Protein AF-A0A3C7W448-F1 (afdb_monomer)

Nearest PDB structures (foldseek):
  1v4g-assembly1_C  TM=8.208E-01  e=2.158E-02  Escherichia coli
  2d33-assembly1_C  TM=8.220E-01  e=4.287E-02  Escherichia coli
  2d32-assembly1_C  TM=8.217E-01  e=4.857E-02  Escherichia coli
  1v4g-assembly1_B  TM=8.198E-01  e=8.003E-02  Escherichia coli
  2d32-assembly1_B  TM=8.314E-01  e=9.067E-02  Escherichia coli

Foldseek 3Di:
DDCVPDDPPLVVVVVVLVVQLVVLVVVCVVPVDSVSNVVSVLVNVCSVPVCSDPVNVLVVVCVVVVHDPVRSVVVVVVVVVVVVVVPDDDPVVVVVVVVVVVVVVVVVVVVVVPDPDPPVRVVVVVVVVVVVD

Sequence (133 aa):
AGAAGRRPLAALAGERLQGVARTAALLDAAHGDGSYRAAVAAQEAKVSDPAATPSARMLAEMARDGLPFYRFGLRYSEHWGQYFRERAPAESALAALEAESERSLAAQHELEAADSLDFASYLAAYYDQYAAL

Mean predicted aligned error: 6.76 Å

pLDDT: mean 93.83, std 9.31, range [43.72, 98.69]

Solvent-accessible surface area (backbone atoms only — not comparable to full-atom values): 7738 Å² total; per-residue (Å²): 141,72,79,86,82,74,72,60,65,52,60,58,50,48,60,52,48,56,56,50,46,56,54,19,51,55,50,22,72,75,69,68,74,48,59,46,47,52,56,47,52,62,50,50,49,29,56,79,35,61,64,70,30,70,69,44,43,50,52,50,50,30,63,74,69,73,44,56,70,69,58,54,50,49,53,52,52,52,50,52,53,48,57,50,69,78,49,74,70,57,68,71,57,50,55,50,51,53,54,47,53,55,50,51,54,52,52,48,52,53,51,67,71,64,59,87,62,58,72,68,61,48,52,50,56,58,54,55,70,58,73,80,113

Structure (mmCIF, N/CA/C/O backbone):
data_AF-A0A3C7W448-F1
#
_entry.id   AF-A0A3C7W448-F1
#
loop_
_atom_site.group_PDB
_atom_site.id
_atom_site.type_symbol
_atom_site.label_atom_id
_atom_site.label_alt_id
_atom_site.label_comp_id
_atom_site.label_asym_id
_atom_site.label_entity_id
_atom_site.label_seq_id
_atom_site.pdbx_PDB_ins_code
_atom_site.Cartn_x
_atom_site.Cartn_y
_atom_site.Cartn_z
_atom_site.occupancy
_atom_site.B_iso_or_equiv
_atom_site.auth_seq_id
_atom_site.auth_comp_id
_atom_site.auth_asym_id
_atom_site.auth_atom_id
_atom_site.pdbx_PDB_model_num
ATOM 1 N N . ALA A 1 1 ? -15.023 35.314 20.740 1.00 43.72 1 ALA A N 1
ATOM 2 C CA . ALA A 1 1 ? -14.864 34.752 19.383 1.00 43.72 1 ALA A CA 1
ATOM 3 C C . ALA A 1 1 ? -14.272 33.352 19.515 1.00 43.72 1 ALA A C 1
ATOM 5 O O . ALA A 1 1 ? -13.118 33.236 19.876 1.00 43.72 1 ALA A O 1
ATOM 6 N N . GLY A 1 2 ? -14.964 32.226 19.401 1.00 47.50 2 GLY A N 1
ATOM 7 C CA . GLY A 1 2 ? -16.291 31.884 18.901 1.00 47.50 2 GLY A CA 1
ATOM 8 C C . GLY A 1 2 ? -16.114 30.488 18.301 1.00 47.50 2 GLY A C 1
ATOM 9 O O . GLY A 1 2 ? -15.508 30.364 17.245 1.00 47.50 2 GLY A O 1
ATOM 10 N N . ALA A 1 3 ? -16.543 29.438 19.002 1.00 56.62 3 ALA A N 1
ATOM 11 C CA . ALA A 1 3 ? -16.309 28.023 18.687 1.00 56.62 3 ALA A CA 1
ATOM 12 C C . ALA A 1 3 ? -16.970 27.518 17.375 1.00 56.62 3 ALA A C 1
ATOM 14 O O . ALA A 1 3 ? -17.143 26.319 17.193 1.00 56.62 3 ALA A O 1
ATOM 15 N N . ALA A 1 4 ? -17.309 28.411 16.441 1.00 59.75 4 ALA A N 1
ATOM 16 C CA . ALA A 1 4 ? -18.087 28.143 15.231 1.00 59.75 4 ALA A CA 1
ATOM 17 C C . ALA A 1 4 ? -17.321 27.393 14.117 1.00 59.75 4 ALA A C 1
ATOM 19 O O . ALA A 1 4 ? -17.914 27.052 13.100 1.00 59.75 4 ALA A O 1
ATOM 20 N N . GLY A 1 5 ? -16.022 27.122 14.294 1.00 75.12 5 GLY A N 1
ATOM 21 C CA . GLY A 1 5 ? -15.188 26.423 13.302 1.00 75.12 5 GLY A CA 1
ATOM 22 C C . GLY A 1 5 ? -14.700 25.027 13.706 1.00 75.12 5 GLY A C 1
ATOM 23 O O . GLY A 1 5 ? -14.155 24.316 12.867 1.00 75.12 5 GLY A O 1
ATOM 24 N N . ARG A 1 6 ? -14.861 24.606 14.971 1.00 85.00 6 ARG A N 1
ATOM 25 C CA . ARG A 1 6 ? -14.369 23.297 15.438 1.00 85.00 6 ARG A CA 1
ATOM 26 C C . ARG A 1 6 ? -15.515 22.301 15.493 1.00 85.00 6 ARG A C 1
ATOM 28 O O . ARG A 1 6 ? -16.462 22.484 16.250 1.00 85.00 6 ARG A O 1
ATOM 35 N N . ARG A 1 7 ? -15.402 21.232 14.713 1.00 91.62 7 ARG A N 1
ATOM 36 C CA . ARG A 1 7 ? -16.353 20.117 14.701 1.00 91.62 7 ARG A CA 1
ATOM 37 C C . ARG A 1 7 ? -15.631 18.833 15.117 1.00 91.62 7 ARG A C 1
ATOM 39 O O . ARG A 1 7 ? -14.470 18.669 14.738 1.00 91.62 7 ARG A O 1
ATOM 46 N N . PRO A 1 8 ? -16.274 17.926 15.877 1.00 93.94 8 PRO A N 1
ATOM 47 C CA . PRO A 1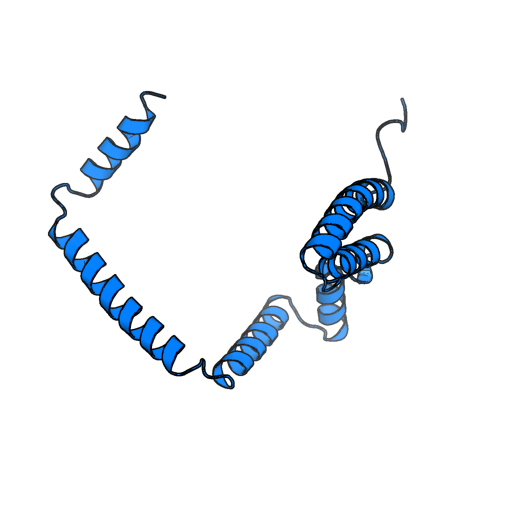 8 ? -15.680 16.632 16.194 1.00 93.94 8 PRO A CA 1
ATOM 48 C C . PRO A 1 8 ? -15.320 15.870 14.916 1.00 93.94 8 PRO A C 1
ATOM 50 O O . PRO A 1 8 ? -16.124 15.823 13.981 1.00 93.94 8 PRO A O 1
ATOM 53 N N . LEU A 1 9 ? -14.144 15.235 14.891 1.00 93.00 9 LEU A N 1
ATOM 54 C CA . LEU A 1 9 ? -13.697 14.428 13.749 1.00 93.00 9 LEU A CA 1
ATOM 55 C C . LEU A 1 9 ? -14.741 13.372 13.370 1.00 93.00 9 LEU A C 1
ATOM 57 O O . LEU A 1 9 ? -15.030 13.203 12.191 1.00 93.00 9 LEU A O 1
ATOM 61 N N . ALA A 1 10 ? -15.359 12.726 14.362 1.00 94.06 10 ALA A N 1
ATOM 62 C CA . ALA A 1 10 ? -16.387 11.717 14.133 1.00 94.06 10 ALA A CA 1
ATOM 63 C C . ALA A 1 10 ? -17.609 12.260 13.374 1.00 94.06 10 ALA A C 1
ATOM 65 O O . ALA A 1 10 ? -18.130 11.586 12.491 1.00 94.06 10 ALA A O 1
ATOM 66 N N . ALA A 1 11 ? -18.025 13.501 13.650 1.00 93.81 11 ALA A N 1
ATOM 67 C CA . ALA A 1 11 ? -19.136 14.132 12.940 1.00 93.81 11 ALA A CA 1
ATOM 68 C C . ALA A 1 11 ? -18.769 14.439 11.478 1.00 93.81 11 ALA A C 1
ATOM 70 O O . ALA A 1 11 ? -19.550 14.167 10.570 1.00 93.81 11 ALA A O 1
ATOM 71 N N . LEU A 1 12 ? -17.560 14.963 11.245 1.00 95.31 12 LEU A N 1
ATOM 72 C CA . LEU A 1 12 ? -17.052 15.231 9.896 1.00 95.31 12 LEU A CA 1
ATOM 73 C C . LEU A 1 12 ? -16.896 13.940 9.083 1.00 95.31 12 LEU A C 1
ATOM 75 O O . LEU A 1 12 ? -17.303 13.879 7.924 1.00 95.31 12 LEU A O 1
ATOM 79 N N . ALA A 1 13 ? -16.319 12.906 9.693 1.00 95.44 13 ALA A N 1
ATOM 80 C CA . ALA A 1 13 ? -16.120 11.610 9.064 1.00 95.44 13 ALA A CA 1
ATOM 81 C C . ALA A 1 13 ? -17.458 10.924 8.763 1.00 95.44 13 ALA A C 1
ATOM 83 O O . ALA A 1 13 ? -17.637 10.433 7.653 1.00 95.44 13 ALA A O 1
ATOM 84 N N . GLY A 1 14 ? -18.418 10.963 9.693 1.00 94.75 14 GLY A N 1
ATOM 85 C CA . GLY A 1 14 ? -19.761 10.415 9.495 1.00 94.75 14 GLY A CA 1
ATOM 86 C C . GLY A 1 14 ? -20.480 11.033 8.293 1.00 94.75 14 GLY A C 1
ATOM 87 O O . GLY A 1 14 ? -20.981 10.307 7.440 1.00 94.75 14 GLY A O 1
ATOM 88 N N . GLU A 1 15 ? -20.456 12.362 8.150 1.00 94.56 15 GLU A N 1
ATOM 89 C CA . GLU A 1 15 ? -21.038 13.043 6.980 1.00 94.56 15 GLU A CA 1
ATOM 90 C C . GLU A 1 15 ? -20.401 12.603 5.659 1.00 94.56 15 GLU A C 1
ATOM 92 O O . GLU A 1 15 ? -21.086 12.432 4.648 1.00 94.56 15 GLU A O 1
ATOM 97 N N . ARG A 1 16 ? -19.075 12.425 5.645 1.00 96.00 16 ARG A N 1
ATOM 98 C CA . ARG A 1 16 ? -18.359 11.962 4.451 1.00 96.00 16 ARG A CA 1
ATOM 99 C C . ARG A 1 16 ? -18.687 10.504 4.141 1.00 96.00 16 ARG A C 1
ATOM 101 O O . ARG A 1 16 ? -18.992 10.197 2.990 1.00 96.00 16 ARG A O 1
ATOM 108 N N . LEU A 1 17 ? -18.702 9.636 5.151 1.00 97.06 17 LEU A N 1
ATOM 109 C CA . LEU A 1 17 ? -19.017 8.215 5.001 1.00 97.06 17 LEU A CA 1
ATOM 110 C C . LEU A 1 17 ? -20.458 7.986 4.546 1.00 97.06 17 LEU A C 1
ATOM 112 O O . LEU A 1 17 ? -20.674 7.135 3.694 1.00 97.06 17 LEU A O 1
ATOM 116 N N . GLN A 1 18 ? -21.419 8.810 4.969 1.00 96.38 18 GLN A N 1
ATOM 117 C CA . GLN A 1 18 ? -22.782 8.777 4.423 1.00 96.38 18 GLN A CA 1
ATOM 118 C C . GLN A 1 18 ? -22.824 9.072 2.918 1.00 96.38 18 GLN A C 1
ATOM 120 O O . GLN A 1 18 ? -23.629 8.491 2.189 1.00 96.38 18 GLN A O 1
ATOM 125 N N . GLY A 1 19 ? -21.972 9.983 2.437 1.00 96.25 19 GLY A N 1
ATOM 126 C CA . GLY A 1 19 ? -21.802 10.233 1.007 1.00 96.25 19 GLY A CA 1
ATOM 127 C C . GLY A 1 19 ? -21.298 8.996 0.271 1.00 96.25 19 GLY A C 1
ATOM 128 O O . GLY A 1 19 ? -21.901 8.579 -0.716 1.00 96.25 19 GLY A O 1
ATOM 129 N N . VAL A 1 20 ? -20.244 8.375 0.803 1.00 97.50 20 VAL A N 1
ATOM 130 C CA . VAL A 1 20 ? -19.655 7.147 0.249 1.00 97.50 20 VAL A CA 1
ATOM 131 C C . VAL A 1 20 ? -20.645 5.977 0.299 1.00 97.50 20 VAL A C 1
ATOM 133 O O . VAL A 1 20 ? -20.746 5.234 -0.671 1.00 97.50 20 VAL A O 1
ATOM 136 N N . ALA A 1 21 ? -21.433 5.845 1.370 1.00 97.31 21 ALA A N 1
ATOM 137 C CA . ALA A 1 21 ? -22.431 4.791 1.547 1.00 97.31 21 ALA A CA 1
ATOM 138 C C . ALA A 1 21 ? -23.499 4.796 0.442 1.00 97.31 21 ALA A C 1
ATOM 140 O O . ALA A 1 21 ? -23.936 3.733 -0.000 1.00 97.31 21 ALA A O 1
ATOM 141 N N . ARG A 1 22 ? -23.898 5.982 -0.043 1.00 97.25 22 ARG A N 1
ATOM 142 C CA . ARG A 1 22 ? -24.830 6.094 -1.177 1.00 97.25 22 ARG A CA 1
ATOM 143 C C . ARG A 1 22 ? -24.216 5.551 -2.462 1.00 97.25 22 ARG A C 1
ATOM 145 O O . ARG A 1 22 ? -24.867 4.782 -3.159 1.00 97.25 22 ARG A O 1
ATOM 152 N N . THR A 1 23 ? -22.964 5.901 -2.747 1.00 96.62 23 THR A N 1
ATOM 153 C CA . THR A 1 23 ? -22.240 5.364 -3.907 1.00 96.62 23 THR A CA 1
ATOM 154 C C . THR A 1 23 ? -22.037 3.856 -3.781 1.00 96.62 23 THR A C 1
ATOM 156 O O . THR A 1 23 ? -22.272 3.130 -4.739 1.00 96.62 23 THR A O 1
ATOM 159 N N . ALA A 1 24 ? -21.680 3.370 -2.591 1.00 97.25 24 ALA A N 1
ATOM 160 C CA . ALA A 1 24 ? -21.523 1.946 -2.319 1.00 97.25 24 ALA A CA 1
ATOM 161 C C . ALA A 1 24 ? -22.815 1.160 -2.580 1.00 97.25 24 ALA A C 1
ATOM 163 O O . ALA A 1 24 ? -22.766 0.102 -3.193 1.00 97.25 24 ALA A O 1
ATOM 164 N N . ALA A 1 25 ? -23.977 1.699 -2.199 1.00 96.62 25 ALA A N 1
ATOM 165 C CA . ALA A 1 25 ? -25.262 1.069 -2.493 1.00 96.62 25 ALA A CA 1
ATOM 166 C C . ALA A 1 25 ? -25.553 0.971 -4.003 1.00 96.62 25 ALA A C 1
ATOM 168 O O . ALA A 1 25 ? -26.121 -0.024 -4.445 1.00 96.62 25 ALA A O 1
ATOM 169 N N . LEU A 1 26 ? -25.155 1.973 -4.795 1.00 96.81 26 LEU A N 1
ATOM 170 C CA . LEU A 1 26 ? -25.291 1.928 -6.256 1.00 96.81 26 LEU A CA 1
ATOM 171 C C . LEU A 1 26 ? -24.351 0.891 -6.884 1.00 96.81 26 LEU A C 1
ATOM 173 O O . LEU A 1 26 ? -24.756 0.175 -7.795 1.00 96.81 26 LEU 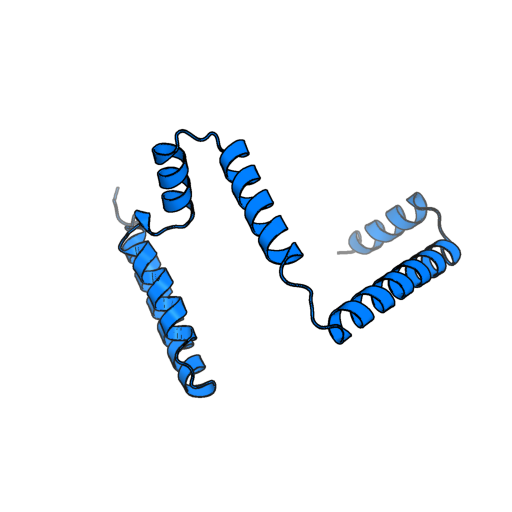A O 1
ATOM 177 N N . LEU A 1 27 ? -23.119 0.792 -6.382 1.00 96.75 27 LEU A N 1
ATOM 178 C CA . LEU A 1 27 ? -22.144 -0.199 -6.843 1.00 96.75 27 LEU A CA 1
ATOM 179 C C . LEU A 1 27 ? -22.581 -1.624 -6.487 1.00 96.75 27 LEU A C 1
ATOM 181 O O . LEU A 1 27 ? -22.524 -2.505 -7.338 1.00 96.75 27 LEU A O 1
ATOM 185 N N . ASP A 1 28 ? -23.110 -1.836 -5.282 1.00 96.81 28 ASP A N 1
ATOM 186 C CA . ASP A 1 28 ? -23.686 -3.125 -4.888 1.00 96.81 28 ASP A CA 1
ATOM 187 C C . ASP A 1 28 ? -24.914 -3.485 -5.732 1.00 96.81 28 ASP A C 1
ATOM 189 O O . ASP A 1 28 ? -25.090 -4.648 -6.082 1.00 96.81 28 ASP A O 1
ATOM 193 N N . ALA A 1 29 ? -25.749 -2.512 -6.111 1.00 95.75 29 ALA A N 1
ATOM 194 C CA . ALA A 1 29 ? -26.874 -2.763 -7.012 1.00 95.75 29 ALA A CA 1
ATOM 195 C C . ALA A 1 29 ? -26.420 -3.178 -8.425 1.00 95.75 29 ALA A C 1
ATOM 197 O O . ALA A 1 29 ? -27.132 -3.921 -9.096 1.00 95.75 29 ALA A O 1
ATOM 198 N N . ALA A 1 30 ? -25.247 -2.715 -8.870 1.00 95.12 30 ALA A N 1
ATOM 199 C CA . ALA A 1 30 ? -24.679 -3.060 -10.170 1.00 95.12 30 ALA A CA 1
ATOM 200 C C . ALA A 1 30 ? -23.899 -4.389 -10.161 1.00 95.12 30 ALA A C 1
ATOM 202 O O . ALA A 1 30 ? -23.947 -5.122 -11.146 1.00 95.12 30 ALA A O 1
ATOM 203 N N . HIS A 1 31 ? -23.173 -4.693 -9.079 1.00 94.69 31 HIS A N 1
ATOM 204 C CA . HIS A 1 31 ? -22.241 -5.831 -9.008 1.00 94.69 31 HIS A CA 1
ATOM 205 C C . HIS A 1 31 ? -22.744 -7.009 -8.150 1.00 94.69 31 HIS A C 1
ATOM 207 O O . HIS A 1 31 ? -22.288 -8.133 -8.337 1.00 94.69 31 HIS A O 1
ATOM 213 N N . GLY A 1 32 ? -23.713 -6.788 -7.258 1.00 84.31 32 GLY A N 1
ATOM 214 C CA . GLY A 1 32 ? -24.519 -7.838 -6.623 1.00 84.31 32 GLY A CA 1
ATOM 215 C C . GLY A 1 32 ? -23.929 -8.553 -5.401 1.00 84.31 32 GLY A C 1
ATOM 216 O O . GLY A 1 32 ? -24.604 -9.426 -4.860 1.00 84.31 32 GLY A O 1
ATOM 217 N N . ASP A 1 33 ? -22.722 -8.217 -4.935 1.00 86.88 33 ASP A N 1
ATOM 218 C CA . ASP A 1 33 ? -22.038 -8.965 -3.862 1.00 86.88 33 ASP A CA 1
ATOM 219 C C . ASP A 1 33 ? -22.068 -8.299 -2.471 1.00 86.88 33 ASP A C 1
ATOM 221 O O . ASP A 1 33 ? -21.653 -8.908 -1.483 1.00 86.88 33 ASP A O 1
ATOM 225 N N . GLY A 1 34 ? -22.580 -7.066 -2.357 1.00 94.06 34 GLY A N 1
ATOM 226 C CA . GLY A 1 34 ? -22.655 -6.339 -1.082 1.00 94.06 34 GLY A CA 1
ATOM 227 C C . GLY A 1 34 ? -21.295 -5.870 -0.543 1.00 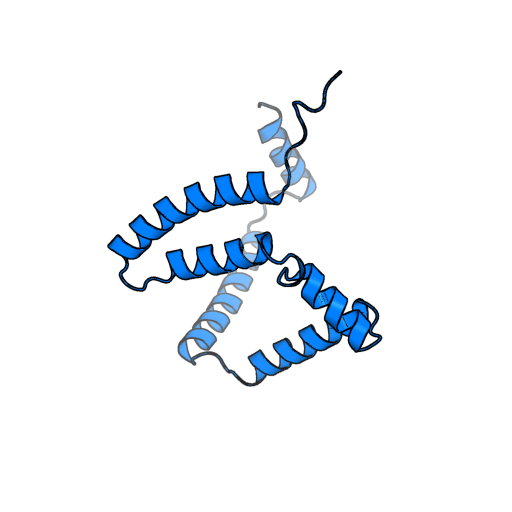94.06 34 GLY A C 1
ATOM 228 O O . GLY A 1 34 ? -21.217 -5.354 0.582 1.00 94.06 34 GLY A O 1
ATOM 229 N N . SER A 1 35 ? -20.213 -6.082 -1.300 1.00 96.88 35 SER A N 1
ATOM 230 C CA . SER A 1 35 ? -18.839 -5.839 -0.860 1.00 96.88 35 SER A CA 1
ATOM 231 C C . SER A 1 35 ? -18.570 -4.357 -0.614 1.00 96.88 35 SER A C 1
ATOM 233 O O . SER A 1 35 ? -17.830 -4.007 0.312 1.00 96.88 35 SER A O 1
ATOM 235 N N . TYR A 1 36 ? -19.222 -3.467 -1.366 1.00 97.19 36 TYR A N 1
ATOM 236 C CA . TYR A 1 36 ? -19.016 -2.031 -1.231 1.00 97.19 36 TYR A CA 1
ATOM 237 C C . TYR A 1 36 ? -19.617 -1.515 0.074 1.00 97.19 36 TYR A C 1
ATOM 239 O O . TYR A 1 36 ? -18.948 -0.791 0.818 1.00 97.19 36 TYR A O 1
ATOM 247 N N . ARG A 1 37 ? -20.849 -1.912 0.415 1.00 97.19 37 ARG A N 1
ATOM 248 C CA . ARG A 1 37 ? -21.450 -1.556 1.711 1.00 97.19 37 ARG A CA 1
ATOM 249 C C . ARG A 1 37 ? -20.688 -2.172 2.879 1.00 97.19 37 ARG A C 1
ATOM 251 O O . ARG A 1 37 ? -20.506 -1.493 3.889 1.00 97.19 37 ARG A O 1
ATOM 258 N N . ALA A 1 38 ? -20.197 -3.404 2.743 1.00 97.19 38 ALA A N 1
ATOM 259 C CA . ALA A 1 38 ? -19.360 -4.031 3.766 1.00 97.19 38 ALA A CA 1
ATOM 260 C C . ALA A 1 38 ? -18.056 -3.244 4.001 1.00 97.19 38 ALA A C 1
ATOM 262 O O . ALA A 1 38 ? -17.670 -2.998 5.147 1.00 97.19 38 ALA A O 1
ATOM 263 N N . ALA A 1 39 ? -17.410 -2.776 2.929 1.00 96.81 39 ALA A N 1
ATOM 264 C CA . ALA A 1 39 ? -16.205 -1.958 3.021 1.00 96.81 39 ALA A CA 1
ATOM 265 C C . ALA A 1 39 ? -16.457 -0.614 3.727 1.00 96.81 39 ALA A C 1
ATOM 267 O O . ALA A 1 39 ? -15.625 -0.191 4.538 1.00 96.81 39 ALA A O 1
ATOM 268 N N . VAL A 1 40 ? -17.600 0.036 3.461 1.00 97.62 40 VAL A N 1
ATOM 269 C CA . VAL A 1 40 ? -18.007 1.282 4.136 1.00 97.62 40 VAL A CA 1
ATOM 270 C C . VAL A 1 40 ? -18.273 1.045 5.620 1.00 97.62 40 VAL A C 1
ATOM 272 O O . VAL A 1 40 ? -17.717 1.767 6.447 1.00 97.62 40 VAL A O 1
ATOM 275 N N . ALA A 1 41 ? -19.021 -0.004 5.970 1.00 96.94 41 ALA A N 1
ATOM 276 C CA . ALA A 1 41 ? -19.299 -0.355 7.363 1.00 96.94 41 ALA A CA 1
ATOM 277 C C . ALA A 1 41 ? -18.005 -0.591 8.168 1.00 96.94 41 ALA A C 1
ATOM 279 O O . ALA A 1 41 ? -17.872 -0.136 9.305 1.00 96.94 41 ALA A O 1
ATOM 280 N N . ALA A 1 42 ? -16.998 -1.226 7.556 1.00 97.25 42 ALA A N 1
ATOM 281 C CA . ALA A 1 42 ? -15.688 -1.411 8.177 1.00 97.25 42 ALA A CA 1
ATOM 282 C C . ALA A 1 42 ? -14.934 -0.089 8.434 1.00 97.25 42 ALA A C 1
ATOM 284 O O . ALA A 1 42 ? -14.084 -0.037 9.325 1.00 97.25 42 ALA A O 1
ATOM 285 N N . GLN A 1 43 ? -15.211 0.979 7.675 1.00 97.25 43 GLN A N 1
ATOM 286 C CA . GLN A 1 43 ? -14.645 2.306 7.945 1.00 97.25 43 GLN A CA 1
ATOM 287 C C . GLN A 1 43 ? -15.449 3.064 9.001 1.00 97.25 43 GLN A C 1
ATOM 289 O O . GLN A 1 43 ? -14.851 3.703 9.864 1.00 97.25 43 GLN A O 1
ATOM 294 N N . GLU A 1 44 ? -16.779 2.962 8.977 1.00 96.75 44 GLU A N 1
ATOM 295 C CA . GLU A 1 44 ? -17.656 3.543 10.002 1.00 96.75 44 GLU A CA 1
ATOM 296 C C . GLU A 1 44 ? -17.296 3.024 11.398 1.00 96.75 44 GLU A C 1
ATOM 298 O O . GLU A 1 44 ? -17.155 3.819 12.329 1.00 96.75 44 GLU A O 1
ATOM 303 N N . ALA A 1 45 ? -17.008 1.723 11.517 1.00 96.75 45 ALA A N 1
ATOM 304 C CA . ALA A 1 45 ? -16.552 1.109 12.763 1.00 96.75 45 ALA A CA 1
ATOM 305 C C . ALA A 1 45 ? -15.287 1.775 13.343 1.00 96.75 45 ALA A C 1
ATOM 307 O O . ALA A 1 45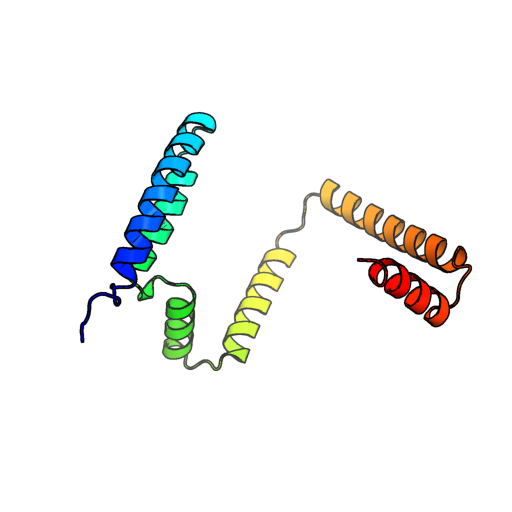 ? -15.173 1.931 14.556 1.00 96.75 45 ALA A O 1
ATOM 308 N N . LYS A 1 46 ? -14.354 2.229 12.494 1.00 97.25 46 LYS A N 1
ATOM 309 C CA . LYS A 1 46 ? -13.119 2.917 12.926 1.00 97.25 46 LYS A CA 1
ATOM 310 C C . LYS A 1 46 ? -13.368 4.346 13.401 1.00 97.25 46 LYS A C 1
ATOM 312 O O . LYS A 1 46 ? -12.560 4.896 14.144 1.00 97.25 46 LYS A O 1
ATOM 317 N N . VAL A 1 47 ? -14.454 4.966 12.937 1.00 96.31 47 VAL A N 1
ATOM 318 C CA . VAL A 1 47 ? -14.874 6.296 13.391 1.00 96.31 47 VAL A CA 1
ATOM 319 C C . VAL A 1 47 ? -15.555 6.199 14.752 1.00 96.31 47 VAL A C 1
ATOM 321 O O . VAL A 1 47 ? -15.303 7.043 15.611 1.00 96.31 47 VAL A O 1
ATOM 324 N N . SER A 1 48 ? -16.393 5.177 14.957 1.00 94.88 48 SER A N 1
ATOM 325 C CA . SER A 1 48 ? -17.034 4.923 16.251 1.00 94.88 48 SER A CA 1
ATOM 326 C C . SER A 1 48 ? -16.058 4.402 17.304 1.00 94.88 48 SER A C 1
ATOM 328 O O . SER A 1 48 ? -16.174 4.766 18.470 1.00 94.88 48 SER A O 1
ATOM 330 N N . ASP A 1 49 ? -15.096 3.577 16.891 1.00 96.50 49 ASP A N 1
ATOM 331 C CA . ASP A 1 49 ? -14.057 3.015 17.747 1.00 96.50 49 ASP A CA 1
ATOM 332 C C . ASP A 1 49 ? -12.662 3.301 17.158 1.00 96.50 49 ASP A C 1
ATOM 334 O O . ASP A 1 49 ? -12.179 2.566 16.288 1.00 96.50 49 ASP A O 1
ATOM 338 N N . PRO A 1 50 ? -11.968 4.348 17.642 1.00 95.81 50 PRO A N 1
ATOM 339 C CA . PRO A 1 50 ? -10.610 4.661 17.208 1.00 95.81 50 PRO A CA 1
ATOM 340 C C . PRO A 1 50 ? -9.604 3.524 17.440 1.00 95.81 50 PRO A C 1
ATOM 342 O O . PRO A 1 50 ? -8.596 3.461 16.730 1.00 95.81 50 PRO A O 1
ATOM 345 N N . ALA A 1 51 ? -9.858 2.610 18.388 1.00 96.94 51 ALA A N 1
ATOM 346 C CA . ALA A 1 51 ? -8.990 1.460 18.634 1.00 96.94 51 ALA A CA 1
ATOM 347 C C . ALA A 1 51 ? -9.018 0.448 17.476 1.00 96.94 51 ALA A C 1
ATOM 349 O O . ALA A 1 51 ? -8.051 -0.287 17.284 1.00 96.94 51 ALA A O 1
ATOM 350 N N . ALA A 1 52 ? -10.067 0.458 16.646 1.00 96.69 52 ALA A N 1
ATOM 351 C CA . ALA A 1 52 ? -10.162 -0.366 15.443 1.00 96.69 52 ALA A CA 1
ATOM 352 C C . ALA A 1 52 ? -9.290 0.147 14.277 1.00 96.69 52 ALA A C 1
ATOM 354 O O . ALA A 1 52 ? -9.131 -0.545 13.262 1.00 96.69 52 ALA A O 1
ATOM 355 N N . THR A 1 53 ? -8.705 1.347 14.388 1.00 97.88 53 THR A N 1
ATOM 356 C CA . THR A 1 53 ? -7.796 1.873 13.361 1.00 97.88 53 THR A CA 1
ATOM 357 C C . THR A 1 53 ? -6.515 1.028 13.265 1.00 97.88 53 THR A C 1
ATOM 359 O O . THR A 1 53 ? -6.014 0.544 14.282 1.00 97.88 53 THR A O 1
ATOM 362 N N . PRO A 1 54 ? -5.933 0.842 12.062 1.00 96.94 54 PRO A N 1
ATOM 363 C CA . PRO A 1 54 ? -4.699 0.066 11.913 1.00 96.94 54 PRO A CA 1
ATOM 364 C C . PRO A 1 54 ? -3.535 0.589 12.765 1.00 96.94 54 PRO A C 1
ATOM 366 O O . PRO A 1 54 ? -2.785 -0.206 13.326 1.00 96.94 54 PRO A O 1
ATOM 369 N N . SER A 1 55 ? -3.411 1.912 12.914 1.00 97.19 55 SER A N 1
ATOM 370 C CA . SER A 1 55 ? -2.384 2.534 13.753 1.00 97.19 55 SER A CA 1
ATOM 371 C C . SER A 1 55 ? -2.585 2.229 15.238 1.00 97.19 55 SER A C 1
ATOM 373 O O . SER A 1 55 ? -1.623 1.861 15.908 1.00 97.19 55 SER A O 1
ATOM 375 N N . ALA A 1 56 ? -3.816 2.317 15.757 1.00 97.88 56 ALA A N 1
ATOM 376 C CA . ALA A 1 56 ? -4.100 1.979 17.151 1.00 97.88 56 ALA A CA 1
ATOM 377 C C . ALA A 1 56 ? -3.877 0.487 17.437 1.00 97.88 56 ALA A C 1
ATOM 379 O O . ALA A 1 56 ? -3.271 0.145 18.449 1.00 97.88 56 ALA A O 1
ATOM 380 N N . ARG A 1 57 ? -4.285 -0.399 16.518 1.00 97.50 57 ARG A N 1
ATOM 381 C CA . ARG A 1 57 ? -4.041 -1.848 16.622 1.00 97.50 57 ARG A CA 1
ATOM 382 C C . ARG A 1 57 ? -2.551 -2.179 16.643 1.00 97.50 57 ARG A C 1
ATOM 384 O O . ARG A 1 57 ? -2.120 -2.957 17.487 1.00 97.50 57 ARG A O 1
ATOM 391 N N . MET A 1 58 ? -1.771 -1.554 15.760 1.00 97.19 58 MET A N 1
ATOM 392 C CA . MET A 1 58 ? -0.312 -1.684 15.736 1.00 97.19 58 MET A CA 1
ATOM 393 C C . MET A 1 58 ? 0.307 -1.247 17.069 1.00 97.19 58 MET A C 1
ATOM 395 O O . MET A 1 58 ? 1.087 -1.994 17.653 1.00 97.19 58 MET A O 1
ATOM 399 N N . LEU A 1 59 ? -0.057 -0.064 17.576 1.00 97.81 59 LEU A N 1
ATOM 400 C CA . LEU A 1 59 ? 0.466 0.447 18.847 1.00 97.81 59 LEU A CA 1
ATOM 401 C C . LEU A 1 59 ? 0.072 -0.439 20.035 1.00 97.81 59 LEU A C 1
ATOM 403 O O . LEU A 1 59 ? 0.901 -0.686 20.907 1.00 97.81 59 LEU A O 1
ATOM 407 N N . ALA A 1 60 ? -1.162 -0.945 20.058 1.00 97.75 60 ALA A N 1
ATOM 408 C CA . ALA A 1 60 ? -1.633 -1.856 21.096 1.00 97.75 60 ALA A CA 1
ATOM 409 C C . ALA A 1 60 ? -0.850 -3.176 21.089 1.00 97.75 60 ALA A C 1
ATOM 411 O O . ALA A 1 60 ? -0.452 -3.663 22.144 1.00 97.75 60 ALA A O 1
ATOM 412 N N . GLU A 1 61 ? -0.586 -3.735 19.909 1.00 97.69 61 GLU A N 1
ATOM 413 C CA . GLU A 1 61 ? 0.217 -4.946 19.757 1.00 97.69 61 GLU A CA 1
ATOM 414 C C . GLU A 1 61 ? 1.677 -4.722 20.175 1.00 97.69 61 GLU A C 1
ATOM 416 O O . GLU A 1 61 ? 2.230 -5.515 20.935 1.00 97.69 61 GLU A O 1
ATOM 421 N N . MET A 1 62 ? 2.283 -3.608 19.750 1.00 97.81 62 MET A N 1
ATOM 422 C CA . MET A 1 62 ? 3.633 -3.221 20.171 1.00 97.81 62 MET A CA 1
ATOM 423 C C . MET A 1 62 ? 3.734 -3.065 21.692 1.00 97.81 62 MET A C 1
ATOM 425 O O . MET A 1 62 ? 4.691 -3.550 22.291 1.00 97.81 62 MET A O 1
ATOM 429 N N . ALA A 1 63 ? 2.747 -2.419 22.319 1.00 97.69 63 ALA A N 1
ATOM 430 C CA . ALA A 1 63 ? 2.706 -2.228 23.764 1.00 97.69 63 ALA A CA 1
ATOM 431 C C . ALA A 1 63 ? 2.511 -3.552 24.518 1.00 97.69 63 ALA A C 1
ATOM 433 O O . ALA A 1 63 ? 3.207 -3.800 25.499 1.00 97.69 63 ALA A O 1
ATOM 434 N N . ARG A 1 64 ? 1.602 -4.415 24.043 1.00 97.75 64 ARG A N 1
ATOM 435 C CA . ARG A 1 64 ? 1.333 -5.742 24.621 1.00 97.75 64 ARG A CA 1
ATOM 436 C C . ARG A 1 64 ? 2.572 -6.639 24.595 1.00 97.75 64 ARG A C 1
ATOM 438 O O . ARG A 1 64 ? 2.848 -7.311 25.582 1.00 97.75 64 ARG A O 1
ATOM 445 N N . ASP A 1 65 ? 3.305 -6.634 23.483 1.00 96.69 65 ASP A N 1
ATOM 446 C CA . ASP A 1 65 ? 4.442 -7.535 23.255 1.00 96.69 65 ASP A CA 1
ATOM 447 C C . ASP A 1 65 ? 5.793 -6.908 23.664 1.00 96.69 65 ASP A C 1
ATOM 449 O O . ASP A 1 65 ? 6.838 -7.545 23.537 1.00 96.69 65 ASP A O 1
ATOM 453 N N . GLY A 1 66 ? 5.797 -5.651 24.128 1.00 96.62 66 GLY A N 1
ATOM 454 C CA . GLY A 1 66 ? 7.017 -4.920 24.488 1.00 96.62 66 GLY A CA 1
ATOM 455 C C . GLY A 1 66 ? 7.965 -4.685 23.305 1.00 96.62 66 GLY A C 1
ATOM 456 O O . GLY A 1 66 ? 9.184 -4.656 23.483 1.00 96.62 66 GLY A O 1
ATOM 457 N N . LEU A 1 67 ? 7.431 -4.554 22.085 1.00 95.38 67 LEU A N 1
ATOM 458 C CA . LEU A 1 67 ? 8.226 -4.498 20.858 1.00 95.38 67 LEU A CA 1
ATOM 459 C C . LEU A 1 67 ? 8.525 -3.058 20.414 1.00 95.38 67 LEU A C 1
ATOM 461 O O . LEU A 1 67 ? 7.598 -2.265 20.227 1.00 95.38 67 LEU A O 1
ATOM 465 N N . PRO A 1 68 ? 9.795 -2.716 20.116 1.00 97.19 68 PRO A N 1
ATOM 466 C CA . PRO A 1 68 ? 10.097 -1.510 19.358 1.00 97.19 68 PRO A CA 1
ATOM 467 C C . PRO A 1 68 ? 9.626 -1.659 17.901 1.00 97.19 68 PRO A C 1
ATOM 469 O O . PRO A 1 68 ? 9.567 -2.766 17.359 1.00 97.19 68 PRO A O 1
ATOM 472 N N . PHE A 1 69 ? 9.356 -0.531 17.235 1.00 96.56 69 PHE A N 1
ATOM 473 C CA . PHE A 1 69 ? 8.776 -0.499 15.884 1.00 96.56 69 PHE A CA 1
ATOM 474 C C . PHE A 1 69 ? 9.530 -1.365 14.860 1.00 96.56 69 PHE A C 1
ATOM 476 O O . PHE A 1 69 ? 8.907 -2.106 14.105 1.00 96.56 69 PHE A O 1
ATOM 483 N N . TYR A 1 70 ? 10.868 -1.346 14.862 1.00 97.00 70 TYR A N 1
ATOM 484 C CA . TYR A 1 70 ? 11.650 -2.131 13.898 1.00 97.00 70 TYR A CA 1
ATOM 485 C C . TYR A 1 70 ? 11.465 -3.651 14.072 1.00 97.00 70 TYR A C 1
ATOM 487 O O . TYR A 1 70 ? 11.447 -4.377 13.081 1.00 97.00 70 TYR A O 1
ATOM 495 N N . ARG A 1 71 ? 11.288 -4.144 15.310 1.00 97.44 71 ARG A N 1
ATOM 496 C CA . ARG A 1 71 ? 11.021 -5.570 15.576 1.00 97.44 71 ARG A CA 1
ATOM 497 C C . ARG A 1 71 ? 9.613 -5.953 15.151 1.00 97.44 71 ARG A C 1
ATOM 499 O O . ARG A 1 71 ? 9.428 -7.028 14.592 1.00 97.44 71 ARG A O 1
ATOM 506 N N . PHE A 1 72 ? 8.645 -5.065 15.378 1.00 97.12 72 PHE A N 1
ATOM 507 C CA . PHE A 1 72 ? 7.287 -5.238 14.874 1.00 97.12 72 PHE A CA 1
ATOM 508 C C . PHE A 1 72 ? 7.284 -5.358 13.343 1.00 97.12 72 PHE A C 1
ATOM 510 O O . PHE A 1 72 ? 6.740 -6.322 12.810 1.00 97.12 72 PHE A O 1
ATOM 517 N N . GLY A 1 73 ? 7.946 -4.425 12.648 1.00 97.12 73 GLY A N 1
ATOM 518 C CA . GLY A 1 73 ? 8.061 -4.435 11.189 1.00 97.12 73 GLY A CA 1
ATOM 519 C C . GLY A 1 73 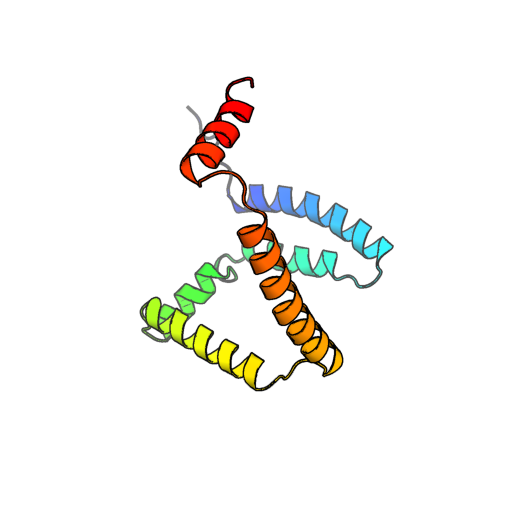? 8.749 -5.694 10.664 1.00 97.12 73 GLY A C 1
ATOM 520 O O . GLY A 1 73 ? 8.194 -6.368 9.802 1.00 97.12 73 GLY A O 1
ATOM 521 N N . LEU A 1 74 ? 9.902 -6.063 11.236 1.00 97.88 74 LEU A N 1
ATOM 522 C CA . LEU A 1 74 ? 10.630 -7.277 10.853 1.00 97.88 74 LEU A CA 1
ATOM 523 C C . LEU A 1 74 ? 9.760 -8.532 10.989 1.00 97.88 74 LEU A C 1
ATOM 525 O O . LEU A 1 74 ? 9.687 -9.317 10.050 1.00 97.88 74 LEU A O 1
ATOM 529 N N . ARG A 1 75 ? 9.040 -8.678 12.107 1.00 97.19 75 ARG A N 1
ATOM 530 C CA . ARG A 1 75 ? 8.149 -9.821 12.349 1.00 97.19 75 ARG A CA 1
ATOM 531 C C . ARG A 1 75 ? 7.084 -9.968 11.259 1.00 97.19 75 ARG A C 1
ATOM 533 O O . ARG A 1 75 ? 6.841 -11.074 10.784 1.00 97.19 75 ARG A O 1
ATOM 540 N N . TYR A 1 76 ? 6.445 -8.870 10.849 1.00 97.25 76 TYR A N 1
ATOM 541 C CA . TYR A 1 76 ? 5.452 -8.915 9.771 1.00 97.25 76 TYR A CA 1
ATOM 542 C C . TYR A 1 76 ? 6.097 -9.153 8.399 1.00 97.25 76 TYR A C 1
ATOM 544 O O . TYR A 1 76 ? 5.538 -9.901 7.601 1.00 97.25 76 TYR A O 1
ATOM 552 N N . SER A 1 77 ? 7.279 -8.591 8.131 1.00 98.25 77 SER A N 1
ATOM 553 C CA . SER A 1 77 ? 8.036 -8.876 6.903 1.00 98.25 77 SER A CA 1
ATOM 554 C C . SER A 1 77 ? 8.415 -10.355 6.790 1.00 98.25 77 SER A C 1
ATOM 556 O O . SER A 1 77 ? 8.260 -10.947 5.725 1.00 98.25 77 SER A O 1
ATOM 558 N N . GLU A 1 78 ? 8.866 -10.974 7.883 1.00 98.19 78 GLU A N 1
ATOM 559 C CA . GLU A 1 78 ? 9.166 -12.408 7.944 1.00 98.19 78 GLU A CA 1
ATOM 560 C C . GLU A 1 78 ? 7.904 -13.249 7.726 1.00 98.19 78 GLU A C 1
ATOM 562 O O . GLU A 1 78 ? 7.918 -14.157 6.893 1.00 98.19 78 GLU A O 1
ATOM 567 N N . HIS A 1 79 ? 6.803 -12.903 8.404 1.00 97.88 79 HIS A N 1
ATOM 568 C CA . HIS A 1 79 ? 5.513 -13.580 8.259 1.00 97.88 79 HIS A CA 1
ATOM 569 C C . HIS A 1 79 ? 5.001 -13.551 6.815 1.00 97.88 79 HIS A C 1
ATOM 571 O O . HIS A 1 79 ? 4.691 -14.597 6.248 1.00 97.88 79 HIS A O 1
ATOM 577 N N . TRP A 1 80 ? 4.948 -12.371 6.189 1.00 97.69 80 TRP A N 1
ATOM 578 C CA . TRP A 1 80 ? 4.483 -12.245 4.808 1.00 97.69 80 TRP A CA 1
ATOM 579 C C . TRP A 1 80 ? 5.468 -12.858 3.810 1.00 97.69 80 TRP A C 1
ATOM 581 O O . TRP A 1 80 ? 5.047 -13.496 2.847 1.00 97.69 80 TRP A O 1
ATOM 591 N N . GLY A 1 81 ? 6.774 -12.752 4.070 1.00 97.94 81 GLY A N 1
ATOM 592 C CA . GLY A 1 81 ? 7.795 -13.434 3.279 1.00 97.94 81 GLY A CA 1
ATOM 593 C C . GLY A 1 81 ? 7.608 -14.953 3.282 1.00 97.94 81 GLY A C 1
ATOM 594 O O . GLY A 1 81 ? 7.696 -15.583 2.231 1.00 97.94 81 GLY A O 1
ATOM 595 N N . GLN A 1 82 ? 7.313 -15.550 4.440 1.00 98.00 82 GLN A N 1
ATOM 596 C CA . GLN A 1 82 ? 6.977 -16.971 4.541 1.00 98.00 82 GLN A CA 1
ATOM 597 C C . GLN A 1 82 ? 5.649 -17.284 3.840 1.00 98.00 82 GLN A C 1
ATOM 599 O O . GLN A 1 82 ? 5.607 -18.200 3.022 1.00 98.00 82 GLN A O 1
ATOM 604 N N . TYR A 1 83 ? 4.601 -16.493 4.093 1.00 97.19 83 TYR A N 1
ATOM 605 C CA . TYR A 1 83 ? 3.273 -16.670 3.500 1.00 97.19 83 TYR A CA 1
ATOM 606 C C . TYR A 1 83 ? 3.327 -16.804 1.973 1.00 97.19 83 TYR A C 1
ATOM 608 O O . TYR A 1 83 ? 2.685 -17.703 1.425 1.00 97.19 83 TYR A O 1
ATOM 616 N N . PHE A 1 84 ? 4.093 -15.936 1.301 1.00 95.50 84 PHE A N 1
ATOM 617 C CA . PHE A 1 84 ? 4.238 -15.961 -0.156 1.00 95.50 84 PHE A CA 1
ATOM 618 C C . PHE A 1 84 ? 5.183 -17.063 -0.649 1.00 95.50 84 PHE A C 1
ATOM 620 O O . PHE A 1 84 ? 4.896 -17.668 -1.676 1.00 95.50 84 PHE A O 1
ATOM 627 N N . ARG A 1 85 ? 6.259 -17.399 0.080 1.00 95.19 85 ARG A N 1
ATOM 628 C CA . ARG A 1 85 ? 7.129 -18.539 -0.285 1.00 95.19 85 ARG A CA 1
ATOM 629 C C . ARG A 1 85 ? 6.396 -19.881 -0.249 1.00 95.19 85 ARG A C 1
ATOM 631 O O . ARG A 1 85 ? 6.684 -20.751 -1.059 1.00 95.19 85 ARG A O 1
ATOM 638 N N . GLU A 1 86 ? 5.451 -20.045 0.671 1.00 97.00 86 GLU A N 1
ATOM 639 C CA . GLU A 1 86 ? 4.631 -21.260 0.792 1.00 97.00 86 GLU A CA 1
ATOM 640 C C . GLU A 1 86 ? 3.500 -21.339 -0.245 1.00 97.00 86 GLU A C 1
ATOM 642 O O . GLU A 1 86 ? 2.851 -22.375 -0.378 1.00 97.00 86 GLU A O 1
ATOM 647 N N . ARG A 1 87 ? 3.232 -20.247 -0.967 1.00 94.50 87 ARG A N 1
ATOM 648 C CA . ARG A 1 87 ? 2.127 -20.123 -1.922 1.00 94.50 87 ARG A CA 1
ATOM 649 C C . ARG A 1 87 ? 2.690 -19.773 -3.287 1.00 94.50 87 ARG A C 1
ATOM 651 O O . ARG A 1 87 ? 2.636 -18.621 -3.712 1.00 94.50 87 ARG A O 1
ATOM 658 N N . ALA A 1 88 ? 3.236 -20.786 -3.954 1.00 90.31 88 ALA A N 1
ATOM 659 C CA . ALA A 1 88 ? 3.704 -20.632 -5.321 1.00 90.31 88 ALA A CA 1
ATOM 660 C C . ALA A 1 88 ? 2.569 -20.082 -6.212 1.00 90.31 88 ALA A C 1
ATOM 662 O O . ALA A 1 88 ? 1.420 -20.525 -6.076 1.00 90.31 88 ALA A O 1
ATOM 663 N N . PRO A 1 89 ? 2.859 -19.113 -7.099 1.00 93.50 89 PRO A N 1
ATOM 664 C CA . PRO A 1 89 ? 1.885 -18.657 -8.079 1.00 93.50 89 PRO A CA 1
ATOM 665 C C . PRO A 1 89 ? 1.506 -19.806 -9.023 1.00 93.50 89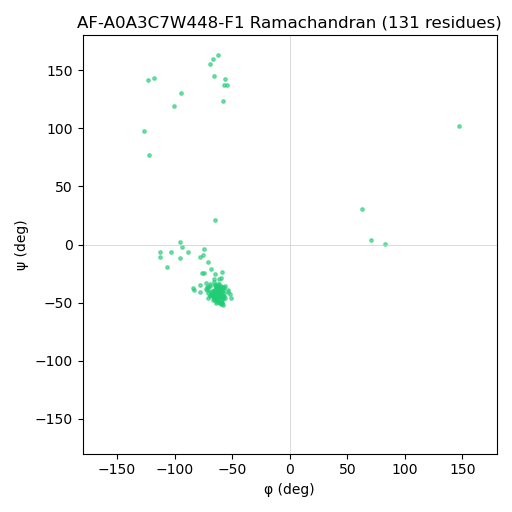 PRO A C 1
ATOM 667 O O . PRO A 1 89 ? 2.214 -20.808 -9.127 1.00 93.50 89 PRO A O 1
ATOM 670 N N . ALA A 1 90 ? 0.388 -19.654 -9.736 1.00 96.38 90 ALA A N 1
ATOM 671 C CA . ALA A 1 90 ? 0.049 -20.578 -10.813 1.00 96.38 90 ALA A CA 1
ATOM 672 C C . ALA A 1 90 ? 1.192 -20.630 -11.842 1.00 96.38 90 ALA A C 1
ATOM 674 O O . ALA A 1 90 ? 1.789 -19.600 -12.150 1.00 96.38 90 ALA A O 1
ATOM 675 N N . GLU A 1 91 ? 1.463 -21.809 -12.400 1.00 96.81 91 GLU A N 1
ATOM 676 C CA . GLU A 1 91 ? 2.558 -22.028 -13.358 1.00 96.81 91 GLU A CA 1
ATOM 677 C C . GLU A 1 91 ? 2.500 -21.054 -14.546 1.00 96.81 91 GLU A C 1
ATOM 679 O O . GLU A 1 91 ? 3.513 -20.484 -14.939 1.00 96.81 91 GLU A O 1
ATOM 684 N N . SER A 1 92 ? 1.296 -20.762 -15.049 1.00 97.81 92 SER A N 1
ATOM 685 C CA . SER A 1 92 ? 1.086 -19.777 -16.116 1.00 97.81 92 SER A CA 1
ATOM 686 C C . SER A 1 92 ? 1.478 -18.352 -15.718 1.00 97.81 92 SER A C 1
ATOM 688 O O . SER A 1 92 ? 1.994 -17.604 -16.545 1.00 97.81 92 SER A O 1
ATOM 690 N N . ALA A 1 93 ? 1.250 -17.966 -14.461 1.00 97.25 93 ALA A N 1
ATOM 691 C CA . ALA A 1 93 ? 1.656 -16.663 -13.951 1.00 97.25 93 ALA A CA 1
ATOM 692 C C . ALA A 1 93 ? 3.175 -16.595 -13.754 1.00 97.25 93 ALA A C 1
ATOM 694 O O . ALA A 1 93 ? 3.773 -15.568 -14.061 1.00 97.25 93 ALA A O 1
ATOM 695 N N . LEU A 1 94 ? 3.803 -17.683 -13.292 1.00 96.62 94 LEU A N 1
ATOM 696 C CA . LEU A 1 94 ? 5.259 -17.758 -13.168 1.00 96.62 94 LEU A CA 1
ATOM 697 C C . LEU A 1 94 ? 5.941 -17.631 -14.536 1.00 96.62 94 LEU A C 1
ATOM 699 O O . LEU A 1 94 ? 6.792 -16.764 -14.704 1.00 96.62 94 LEU A O 1
ATOM 703 N N . ALA A 1 95 ? 5.489 -18.401 -15.529 1.00 97.81 95 ALA A N 1
ATOM 704 C CA . ALA A 1 95 ? 6.015 -18.334 -16.891 1.00 97.81 95 ALA A CA 1
ATOM 705 C C . ALA A 1 95 ? 5.853 -16.935 -17.515 1.00 97.81 95 ALA A C 1
ATOM 707 O O . ALA A 1 95 ? 6.747 -16.449 -18.205 1.00 97.81 95 ALA A O 1
ATOM 708 N N . ALA A 1 96 ? 4.731 -16.253 -17.250 1.00 98.31 96 ALA A N 1
ATOM 709 C CA . ALA A 1 96 ? 4.525 -14.881 -17.710 1.00 98.31 96 ALA A CA 1
ATOM 710 C C . ALA A 1 96 ? 5.500 -13.886 -17.052 1.00 98.31 96 ALA A C 1
ATOM 712 O O . ALA A 1 96 ? 6.007 -12.994 -17.730 1.00 98.31 96 ALA A O 1
ATOM 713 N N . LEU A 1 97 ? 5.783 -14.040 -15.753 1.00 98.00 97 LEU A N 1
ATOM 714 C CA . LEU A 1 97 ? 6.750 -13.203 -15.033 1.00 98.00 97 LEU A CA 1
ATOM 715 C C . LEU A 1 97 ? 8.188 -13.431 -15.523 1.00 98.00 97 LEU A C 1
ATOM 717 O O . LEU A 1 97 ? 8.943 -12.470 -15.662 1.00 98.00 97 LEU A O 1
ATOM 721 N N . GLU A 1 98 ? 8.564 -14.676 -15.809 1.00 98.12 98 GLU A N 1
ATOM 722 C CA . GLU A 1 98 ? 9.876 -15.020 -16.372 1.00 98.12 98 GLU A CA 1
ATOM 723 C C . GLU A 1 98 ? 10.052 -14.419 -17.773 1.00 98.12 98 GLU A C 1
ATOM 725 O O . GLU A 1 98 ? 11.023 -13.701 -18.0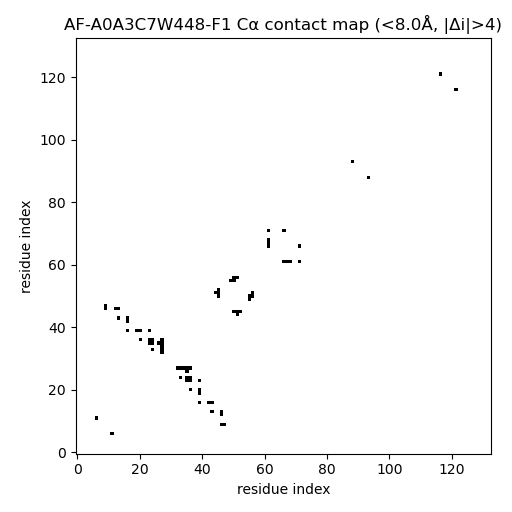15 1.00 98.12 98 GLU A O 1
ATOM 730 N N . ALA A 1 99 ? 9.064 -14.598 -18.655 1.00 98.50 99 ALA A N 1
ATOM 731 C CA . ALA A 1 99 ? 9.083 -14.010 -19.992 1.00 98.50 99 ALA A CA 1
ATOM 732 C C . ALA A 1 99 ? 9.141 -12.470 -19.957 1.00 98.50 99 ALA A C 1
ATOM 734 O O . ALA A 1 99 ? 9.842 -11.854 -20.761 1.00 98.50 99 ALA A O 1
ATOM 735 N N . GLU A 1 100 ? 8.431 -11.827 -19.023 1.00 98.56 100 GLU A N 1
ATOM 736 C CA . GLU A 1 100 ? 8.498 -10.370 -18.857 1.00 98.56 100 GLU A CA 1
ATOM 737 C C . GLU A 1 100 ? 9.856 -9.906 -18.313 1.00 98.56 100 GLU A C 1
ATOM 739 O O . GLU A 1 100 ? 10.357 -8.852 -18.708 1.00 98.56 100 GLU A O 1
ATOM 744 N N . SER A 1 101 ? 10.491 -10.705 -17.454 1.00 98.62 101 SER A N 1
ATOM 745 C CA . SER A 1 101 ? 11.832 -10.408 -16.942 1.00 98.62 101 SER A CA 1
ATOM 746 C C . SER A 1 101 ? 12.855 -10.382 -18.081 1.00 98.62 101 SER A C 1
ATOM 748 O O . SER A 1 101 ? 13.622 -9.430 -18.197 1.00 98.62 101 SER A O 1
ATOM 750 N N . GLU A 1 102 ? 12.816 -11.366 -18.980 1.00 98.62 102 GLU A N 1
ATOM 751 C CA . GLU A 1 102 ? 13.682 -11.400 -20.166 1.00 98.62 102 GLU A CA 1
ATOM 752 C C . GLU A 1 102 ? 13.390 -10.244 -21.130 1.00 98.62 102 GLU A C 1
ATOM 754 O O . GLU A 1 102 ? 14.307 -9.543 -21.567 1.00 98.62 102 GLU A O 1
ATOM 759 N N . ARG A 1 103 ? 12.105 -10.001 -21.424 1.00 98.69 103 ARG A N 1
ATOM 760 C CA . ARG A 1 103 ? 11.664 -8.897 -22.290 1.00 98.69 103 ARG A CA 1
ATOM 761 C C . ARG A 1 103 ? 12.117 -7.537 -21.772 1.00 98.69 103 ARG A C 1
ATOM 763 O O . ARG A 1 103 ? 12.587 -6.725 -22.563 1.00 98.69 103 ARG A O 1
ATOM 770 N N . SER A 1 104 ? 11.970 -7.279 -20.474 1.00 98.69 104 SER A N 1
ATOM 771 C CA . SER A 1 104 ? 12.320 -5.984 -19.878 1.00 98.69 104 SER A CA 1
ATOM 772 C C . SER A 1 104 ? 13.822 -5.701 -19.942 1.00 98.69 104 SER A C 1
ATOM 774 O O . SER A 1 104 ? 14.207 -4.582 -20.271 1.00 98.69 104 SER A O 1
ATOM 776 N N . LEU A 1 105 ? 14.667 -6.714 -19.726 1.00 98.69 105 LEU A N 1
ATOM 777 C CA . LEU A 1 105 ? 16.121 -6.589 -19.864 1.00 98.69 105 LEU A CA 1
ATOM 778 C C . LEU A 1 105 ? 16.547 -6.378 -21.322 1.00 98.69 105 LEU A C 1
ATOM 780 O O . LEU A 1 105 ? 17.405 -5.543 -2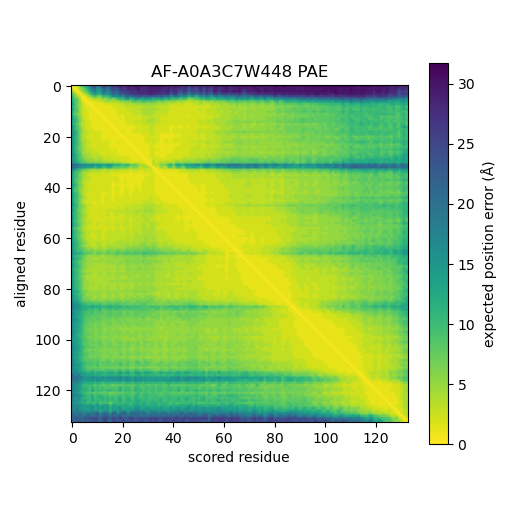1.596 1.00 98.69 105 LEU A O 1
ATOM 784 N N . ALA A 1 106 ? 15.934 -7.096 -22.268 1.00 98.56 106 ALA A N 1
ATOM 785 C CA . ALA A 1 106 ? 16.195 -6.884 -23.690 1.00 98.56 106 ALA A CA 1
ATOM 786 C C . ALA A 1 106 ? 15.803 -5.463 -24.124 1.00 98.56 106 ALA A C 1
ATOM 788 O O . ALA A 1 106 ? 16.606 -4.766 -24.739 1.00 98.56 106 ALA A O 1
ATOM 789 N N . ALA A 1 107 ? 14.612 -5.004 -23.728 1.00 98.38 107 ALA A N 1
ATOM 790 C CA . ALA A 1 107 ? 14.144 -3.652 -24.010 1.00 98.38 107 ALA A CA 1
ATOM 791 C C . ALA A 1 107 ? 15.050 -2.582 -23.379 1.00 98.38 107 ALA A C 1
ATOM 793 O O . ALA A 1 107 ? 15.324 -1.567 -24.014 1.00 98.38 107 ALA A O 1
ATOM 794 N N . GLN A 1 108 ? 15.549 -2.811 -22.159 1.00 98.44 108 GLN A N 1
ATOM 795 C CA . GLN A 1 108 ? 16.527 -1.925 -21.531 1.00 98.44 108 GLN A CA 1
ATOM 796 C C . GLN A 1 108 ? 17.800 -1.817 -22.381 1.00 98.44 108 GLN A C 1
ATOM 798 O O . GLN A 1 108 ? 18.214 -0.708 -22.703 1.00 98.44 108 GLN A O 1
ATOM 803 N N . HIS A 1 109 ? 18.393 -2.943 -22.789 1.00 98.12 109 HIS A N 1
ATOM 804 C CA . HIS A 1 109 ? 19.605 -2.926 -23.613 1.00 98.12 109 HIS A CA 1
ATOM 805 C C . HIS A 1 109 ? 19.383 -2.270 -24.979 1.00 98.12 109 HIS A C 1
ATOM 807 O O . HIS A 1 109 ? 20.262 -1.569 -25.471 1.00 98.12 109 HIS A O 1
ATOM 813 N N . GLU A 1 110 ? 18.227 -2.494 -25.606 1.00 98.00 110 GLU A N 1
ATOM 814 C CA . GLU A 1 110 ? 17.875 -1.846 -26.872 1.00 98.00 110 GLU A CA 1
ATOM 815 C C . GLU A 1 110 ? 17.784 -0.324 -26.722 1.00 98.00 110 GLU A C 1
ATOM 817 O O . GLU A 1 110 ? 18.293 0.397 -27.579 1.00 98.00 110 GLU A O 1
ATOM 822 N N . LEU A 1 111 ? 17.189 0.165 -25.628 1.00 96.31 111 LEU A N 1
ATOM 823 C CA . LEU A 1 111 ? 17.127 1.596 -25.319 1.00 96.31 111 LEU A CA 1
ATOM 824 C C . LEU A 1 111 ? 18.523 2.177 -25.079 1.00 96.31 111 LEU A C 1
ATOM 826 O O . LEU A 1 111 ? 18.889 3.152 -25.726 1.00 96.31 111 LEU A O 1
ATOM 830 N N . GLU A 1 112 ? 19.320 1.541 -24.221 1.00 95.94 112 GLU A N 1
ATOM 831 C CA . GLU A 1 112 ? 20.688 1.976 -23.905 1.00 95.94 112 GLU A CA 1
ATOM 832 C C . GLU A 1 112 ? 21.601 1.960 -25.145 1.00 95.94 112 GLU A C 1
ATOM 834 O O . GLU A 1 112 ? 22.470 2.816 -25.297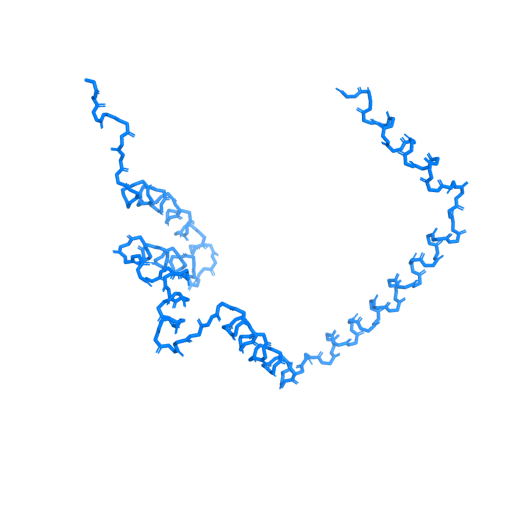 1.00 95.94 112 GLU A O 1
ATOM 839 N N . ALA A 1 113 ? 21.402 1.016 -26.072 1.00 96.12 113 ALA A N 1
ATOM 840 C CA . ALA A 1 113 ? 22.141 0.961 -27.334 1.00 96.12 113 ALA A CA 1
ATOM 841 C C . ALA A 1 113 ? 21.660 1.994 -28.369 1.00 96.12 113 ALA A C 1
ATOM 843 O O . ALA A 1 113 ? 22.415 2.351 -29.276 1.00 96.12 113 ALA A O 1
ATOM 844 N N . ALA A 1 114 ? 20.409 2.448 -28.261 1.00 95.50 114 ALA A N 1
ATOM 845 C CA . ALA A 1 114 ? 19.818 3.459 -29.131 1.00 95.50 114 ALA A CA 1
ATOM 846 C C . ALA A 1 114 ? 20.049 4.899 -28.634 1.00 95.50 114 ALA A C 1
ATOM 848 O O . ALA A 1 114 ? 19.707 5.847 -29.352 1.00 95.50 114 ALA A O 1
ATOM 849 N N . ASP A 1 115 ? 20.630 5.078 -27.444 1.00 92.25 115 ASP A N 1
ATOM 850 C CA . ASP A 1 115 ? 20.958 6.394 -26.907 1.00 92.25 115 ASP A CA 1
ATOM 851 C C . ASP A 1 115 ? 21.900 7.148 -27.853 1.00 92.25 115 ASP A C 1
ATOM 853 O O . ASP A 1 115 ? 22.992 6.707 -28.215 1.00 92.25 115 ASP A O 1
ATOM 857 N N . SER A 1 116 ? 21.450 8.331 -28.264 1.00 91.31 116 SER A N 1
ATOM 858 C CA . SER A 1 116 ? 22.171 9.218 -29.187 1.00 91.31 116 SER A CA 1
ATOM 859 C C . SER A 1 116 ? 22.639 10.514 -28.525 1.00 91.31 116 SER A C 1
ATOM 861 O O . SER A 1 116 ? 23.372 11.293 -29.135 1.00 91.31 116 SER A O 1
ATOM 863 N N . LEU A 1 117 ? 22.230 10.740 -27.276 1.00 93.38 117 LEU A N 1
ATOM 864 C CA . LEU A 1 117 ? 22.580 11.892 -26.457 1.00 93.38 117 LEU A CA 1
ATOM 865 C C . LEU A 1 117 ? 23.215 11.393 -25.165 1.00 93.38 117 LEU A C 1
ATOM 867 O O . LEU A 1 117 ? 22.757 10.413 -24.584 1.00 93.38 117 LEU A O 1
ATOM 871 N N . ASP A 1 118 ? 24.240 12.091 -24.682 1.00 95.06 118 ASP A N 1
ATOM 872 C CA . ASP A 1 118 ? 24.694 11.867 -23.316 1.00 95.06 118 ASP A CA 1
ATOM 873 C C . ASP A 1 118 ? 23.619 12.308 -22.306 1.00 95.06 118 ASP A C 1
ATOM 875 O O . ASP A 1 118 ? 22.730 13.119 -22.599 1.00 95.06 118 ASP A O 1
ATOM 879 N N . PHE A 1 119 ? 23.727 11.789 -21.085 1.00 94.44 119 PHE A N 1
ATOM 880 C CA . PHE A 1 119 ? 22.748 12.036 -20.032 1.00 94.44 119 PHE A CA 1
ATOM 881 C C . PHE A 1 119 ? 22.564 13.527 -19.696 1.00 94.44 119 PHE A C 1
ATOM 883 O O . PHE A 1 119 ? 21.444 13.955 -19.419 1.00 94.44 119 PHE A O 1
ATOM 890 N N . ALA A 1 120 ? 23.630 14.335 -19.728 1.00 95.75 120 ALA A N 1
ATOM 891 C CA . ALA A 1 120 ? 23.540 15.756 -19.398 1.00 95.75 120 ALA A CA 1
ATOM 892 C C . ALA A 1 120 ? 22.793 16.535 -20.490 1.00 95.75 120 ALA A C 1
ATOM 894 O O . ALA A 1 120 ? 21.941 17.370 -20.178 1.00 95.75 120 ALA A O 1
ATOM 895 N N . SER A 1 121 ? 23.068 16.219 -21.756 1.00 94.81 121 SER A N 1
ATOM 896 C CA . SER A 1 121 ? 22.394 16.792 -22.923 1.00 94.81 121 SER A CA 1
ATOM 897 C C . SER A 1 121 ? 20.911 16.414 -22.957 1.00 94.81 121 SER A C 1
ATOM 899 O O . SER A 1 121 ? 20.058 17.276 -23.175 1.00 94.81 121 SER A O 1
ATOM 901 N N . TYR A 1 122 ? 20.589 15.150 -22.664 1.00 93.62 122 TYR A N 1
ATOM 902 C CA . TYR A 1 122 ? 19.206 14.702 -22.498 1.00 93.62 122 TYR A CA 1
ATOM 903 C C . TYR A 1 122 ? 18.492 15.472 -21.376 1.00 93.62 122 TYR A C 1
ATOM 905 O O . TYR A 1 122 ? 17.383 15.966 -21.572 1.00 93.62 122 TYR A O 1
ATOM 913 N N . LEU A 1 123 ? 19.136 15.622 -20.213 1.00 94.81 123 LEU A N 1
ATOM 914 C CA . LEU A 1 123 ? 18.544 16.288 -19.053 1.00 94.81 123 LEU A CA 1
ATOM 915 C C . LEU A 1 123 ? 18.270 17.776 -19.314 1.00 94.81 123 LEU A C 1
ATOM 917 O O . LEU A 1 123 ? 17.214 18.277 -18.928 1.00 94.81 123 LEU A O 1
ATOM 921 N N . ALA A 1 124 ? 19.190 18.472 -19.987 1.00 94.12 124 ALA A N 1
ATOM 922 C CA . ALA A 1 124 ? 18.993 19.861 -20.395 1.00 94.12 124 ALA A CA 1
ATOM 923 C C . ALA A 1 124 ? 17.789 19.996 -21.342 1.00 94.12 124 ALA A C 1
ATOM 925 O O . ALA A 1 124 ? 16.874 20.768 -21.063 1.00 94.12 124 ALA A O 1
ATOM 926 N N . ALA A 1 125 ? 17.735 19.170 -22.394 1.00 91.44 125 ALA A N 1
ATOM 927 C CA . ALA A 1 125 ? 16.624 19.167 -23.344 1.00 91.44 125 ALA A CA 1
ATOM 928 C C . ALA A 1 125 ? 15.279 18.825 -22.679 1.00 91.44 125 ALA A C 1
ATOM 930 O O . ALA A 1 125 ? 14.255 19.414 -23.020 1.00 91.44 125 ALA A O 1
ATOM 931 N N . TYR A 1 126 ? 15.269 17.898 -21.716 1.00 92.25 126 TYR A N 1
ATOM 932 C CA . TYR A 1 126 ? 14.078 17.544 -20.945 1.00 92.25 126 TYR A CA 1
ATOM 933 C C . TYR A 1 126 ? 13.541 18.734 -20.137 1.00 92.25 126 TYR A C 1
ATOM 935 O O . TYR A 1 126 ? 12.340 18.990 -20.156 1.00 92.25 126 TYR A O 1
ATOM 943 N N . TYR A 1 127 ? 14.401 19.496 -19.452 1.00 93.75 127 TYR A N 1
ATOM 944 C CA . TYR A 1 127 ? 13.956 20.667 -18.685 1.00 93.75 127 TYR A CA 1
ATOM 945 C C . TYR A 1 127 ? 13.552 21.850 -19.568 1.00 93.75 127 TYR A C 1
ATOM 947 O O . TYR A 1 127 ? 12.599 22.554 -19.229 1.00 93.75 127 TYR A O 1
ATOM 955 N N . ASP A 1 128 ? 14.198 22.030 -20.720 1.00 92.44 128 ASP A N 1
ATOM 956 C CA . ASP A 1 128 ? 13.822 23.065 -21.687 1.00 92.44 128 ASP A CA 1
ATOM 957 C C . ASP A 1 128 ? 12.389 22.872 -22.219 1.00 92.44 128 ASP A C 1
ATOM 959 O O . ASP A 1 128 ? 11.696 23.857 -22.477 1.00 92.44 128 ASP A O 1
ATOM 963 N N . GLN A 1 129 ? 11.885 21.630 -22.297 1.00 89.44 129 GLN A N 1
ATOM 964 C CA . GLN A 1 129 ? 10.480 21.354 -22.654 1.00 89.44 129 GLN A CA 1
ATOM 965 C C . GLN A 1 129 ? 9.478 21.986 -21.674 1.00 89.44 129 GLN A C 1
ATOM 967 O O . GLN A 1 129 ? 8.367 22.334 -22.075 1.00 89.44 129 GLN A O 1
ATOM 972 N N . TYR A 1 130 ? 9.861 22.159 -20.405 1.00 88.31 130 TYR A N 1
ATOM 973 C CA . TYR A 1 130 ? 9.021 22.763 -19.366 1.00 88.31 130 TYR A CA 1
ATOM 974 C C . TYR A 1 130 ? 9.273 24.261 -19.173 1.00 88.31 130 TYR A C 1
ATOM 976 O O . TYR A 1 130 ? 8.477 24.918 -18.513 1.00 88.31 130 TYR A O 1
ATOM 984 N N . ALA A 1 131 ? 10.338 24.821 -19.750 1.00 77.81 131 ALA A N 1
ATOM 985 C CA . ALA A 1 131 ? 10.643 26.249 -19.645 1.00 77.81 131 ALA A CA 1
ATOM 986 C C . ALA A 1 131 ? 9.673 27.142 -20.450 1.00 77.81 131 ALA A C 1
ATOM 988 O O . ALA A 1 131 ? 9.641 28.355 -20.251 1.00 77.81 131 ALA A O 1
ATOM 989 N N . ALA A 1 132 ? 8.896 26.549 -21.363 1.00 65.00 132 ALA A N 1
ATOM 990 C CA . ALA A 1 132 ? 7.895 27.229 -22.186 1.00 65.00 132 ALA A CA 1
ATOM 991 C C . ALA A 1 132 ? 6.455 27.164 -21.622 1.00 65.00 132 ALA A C 1
ATOM 993 O O . ALA A 1 132 ? 5.535 27.665 -22.275 1.00 65.00 132 ALA A O 1
ATOM 994 N N . LEU A 1 133 ? 6.259 26.545 -20.449 1.00 55.69 133 LEU A N 1
ATOM 995 C CA . LEU A 1 133 ? 5.001 26.519 -19.684 1.00 55.69 133 LEU A CA 1
ATOM 996 C C . LEU A 1 133 ? 5.023 27.565 -18.562 1.00 55.69 133 LEU A C 1
ATOM 998 O O . LEU A 1 133 ? 3.936 28.121 -18.283 1.00 55.69 133 LEU A O 1
#

Secondary structure (DSSP, 8-state):
--STT---HHHHHHHHHHHHHHHHHHHHHHH-S-HHHHHHHHHHHHHH-GGGSHHHHHHHHHHHHT--HHHHHHHHHHHHHHHHHTSPPPHHHHHHHHHHHHHHHHHHHHHHHH--S-HHHHHHHHHHTTTT-

Radius of gyration: 25.38 Å; Cα contacts (8 Å, |Δi|>4): 39; chains: 1; bounding box: 52×57×54 Å